Protein AF-A0A0N0DTD6-F1 (afdb_monomer)

Foldseek 3Di:
DDDDPQDADQEDAPDAADDKDQCQPPDDSSQKIWHAHPVQQWIKMFGSDQFWKKKKKKWFALPFDKDFDDQKDWDADPVRRTIIIMDIAHHRYMGTGIHGGGPDMDMDMDTHGNPPPDDDPPPPDDDDDDDDDDDDDD

Organism: Leptomonas pyrrhocoris (NCBI:txid157538)

pLDDT: mean 84.45, std 19.34, range [38.03, 98.06]

Nearest PDB structures (foldseek):
  2fe0-assembly1_A  TM=9.504E-01  e=5.610E-13  Leishmania major
  1r75-assembly1_A  TM=8.931E-01  e=3.506E-10  Leishmania major
  6qfs-assembly7_G  TM=4.612E-01  e=8.087E-02  Cellulomonas fimi
  6t84-assembly1_A  TM=3.000E-01  e=1.758E+00  Mycolicibacterium smegmatis MC2 155
  1sg3-assembly1_A  TM=2.800E-01  e=2.909E+00  Saccharomyces cerevisiae

Secondary structure (DSSP, 8-state):
--------SS---SS--SEEEESSTTSTT-SEEEEEETTTTEEEEEE--SSEEEEEEEEE-TT-EEEE-TT-EEEE-TTT-PEEEEEEE-TT-EEEEEEEE-SSEEEEEEEEETT----------S------PPPPP-

Mean predicted aligned error: 10.02 Å

Sequence (138 aa):
MYGDRVHYENGQPTYTGDTVVKCFKDNGNGLLFRIVNNDEYRWAFYNDTTNYNMVVKVSFGKDSKVEPLMNTKTWRNERTAEFEFELHIAPTQTEMFIEGEPNGFKMVFTAEDMSTEGGDARELSDHPLATVAPIGRE

Radius of gyration: 20.35 Å; Cα contacts (8 Å, |Δi|>4): 279; chains: 1; bounding box: 59×51×50 Å

InterPro domains:
  IPR013780 Glycosyl hydrolase, all-beta [G3DSA:2.60.40.1180] (6-122)
  IPR015232 Domain of unknown function DUF1935 [PF09149] (8-112)
  IPR036310 Smp-1-like superfamily [SSF101601] (3-117)

Structure (mmCIF, N/CA/C/O backbone):
data_AF-A0A0N0DTD6-F1
#
_entry.id   AF-A0A0N0DTD6-F1
#
loop_
_atom_site.group_PDB
_atom_site.id
_atom_site.type_symbol
_atom_site.label_atom_id
_atom_site.label_alt_id
_atom_site.label_comp_id
_atom_site.label_asym_id
_atom_site.label_entity_id
_atom_site.label_seq_id
_atom_site.pdbx_PDB_ins_code
_atom_site.Cartn_x
_atom_site.Cartn_y
_atom_site.Cartn_z
_atom_site.occupancy
_atom_site.B_iso_or_equiv
_atom_site.auth_seq_id
_atom_site.auth_comp_id
_atom_site.auth_asym_id
_atom_site.auth_atom_id
_atom_site.pdbx_PDB_model_num
ATOM 1 N N . MET A 1 1 ? -10.057 -25.610 -1.920 1.00 38.03 1 MET A N 1
ATOM 2 C CA . MET A 1 1 ? -9.180 -24.972 -0.918 1.00 38.03 1 MET A CA 1
ATOM 3 C C . MET A 1 1 ? -9.681 -23.550 -0.743 1.00 38.03 1 MET A C 1
ATOM 5 O O . MET A 1 1 ? -9.520 -22.762 -1.662 1.00 38.03 1 MET A O 1
ATOM 9 N N . TYR A 1 2 ? -10.421 -23.262 0.329 1.00 39.91 2 TYR A N 1
ATOM 10 C CA . TYR A 1 2 ? -10.950 -21.917 0.575 1.00 39.91 2 TYR A CA 1
ATOM 11 C C . TYR A 1 2 ? -9.785 -21.063 1.082 1.00 39.91 2 TYR A C 1
ATOM 13 O O . TYR A 1 2 ? -9.313 -21.279 2.195 1.00 39.91 2 TYR A O 1
ATOM 21 N N . GLY A 1 3 ? -9.264 -20.170 0.239 1.00 49.41 3 GLY A N 1
ATOM 22 C CA . GLY A 1 3 ? -8.420 -19.083 0.725 1.00 49.41 3 GLY A CA 1
ATOM 23 C C . GLY A 1 3 ? -9.230 -18.289 1.743 1.00 49.41 3 GLY A C 1
ATOM 24 O O . GLY A 1 3 ? -10.417 -18.050 1.515 1.00 49.41 3 GLY A O 1
ATOM 25 N N . ASP A 1 4 ? -8.613 -17.980 2.880 1.00 55.84 4 ASP A N 1
ATOM 26 C CA . ASP A 1 4 ? -9.202 -17.210 3.973 1.00 55.84 4 ASP A CA 1
ATOM 27 C C . ASP A 1 4 ? -9.926 -15.988 3.387 1.00 55.84 4 ASP A C 1
ATOM 29 O O . ASP A 1 4 ? -9.293 -15.091 2.825 1.00 55.84 4 ASP A O 1
ATOM 33 N N . ARG A 1 5 ? -11.266 -16.003 3.401 1.00 70.81 5 ARG A N 1
ATOM 34 C CA . ARG A 1 5 ? -12.060 -14.892 2.874 1.00 70.81 5 ARG A CA 1
ATOM 35 C C . ARG A 1 5 ? -11.704 -13.666 3.703 1.00 70.81 5 ARG A C 1
ATOM 37 O O . ARG A 1 5 ? -11.952 -13.649 4.906 1.00 70.81 5 ARG A O 1
ATOM 44 N N . VAL A 1 6 ? -11.120 -12.658 3.063 1.00 83.19 6 VAL A N 1
ATOM 45 C CA . VAL A 1 6 ? -10.878 -11.369 3.706 1.00 83.19 6 VAL A CA 1
ATOM 46 C C . VAL A 1 6 ? -12.221 -10.810 4.177 1.00 83.19 6 VAL A C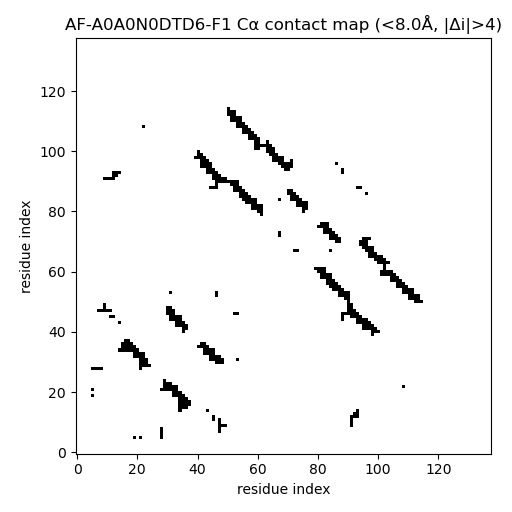 1
ATOM 48 O O . VAL A 1 6 ? -13.176 -10.750 3.404 1.00 83.19 6 VAL A O 1
ATOM 51 N N . HIS A 1 7 ? -12.290 -10.454 5.457 1.00 88.75 7 HIS A N 1
ATOM 52 C CA . HIS A 1 7 ? -13.467 -9.883 6.095 1.00 88.75 7 HIS A CA 1
ATOM 53 C C . HIS A 1 7 ? -13.112 -8.492 6.620 1.00 88.75 7 HIS A C 1
ATOM 55 O O . HIS A 1 7 ? -12.196 -8.357 7.432 1.00 88.75 7 HIS A O 1
ATOM 61 N N . TYR A 1 8 ? -13.832 -7.481 6.148 1.00 92.88 8 TYR A N 1
ATOM 62 C CA . TYR A 1 8 ? -13.699 -6.094 6.590 1.00 92.88 8 TYR A CA 1
ATOM 63 C C . TYR A 1 8 ? -14.711 -5.816 7.706 1.00 92.88 8 TYR A C 1
ATOM 65 O O . TYR A 1 8 ? -15.826 -6.335 7.664 1.00 92.88 8 TYR A O 1
ATOM 73 N N . GLU A 1 9 ? -14.318 -5.046 8.714 1.00 94.62 9 GLU A N 1
ATOM 74 C CA . GLU A 1 9 ? -15.132 -4.769 9.901 1.00 94.62 9 GLU A CA 1
ATOM 75 C C . GLU A 1 9 ? -15.715 -3.354 9.892 1.00 94.62 9 GLU A C 1
ATOM 77 O O . GLU A 1 9 ? -16.847 -3.171 10.338 1.00 94.62 9 GLU A O 1
ATOM 82 N N . ASN A 1 10 ? -14.987 -2.363 9.363 1.00 93.62 10 ASN A N 1
ATOM 83 C CA . ASN A 1 10 ? -15.361 -0.948 9.492 1.00 93.62 10 ASN A CA 1
ATOM 84 C C . ASN A 1 10 ? -15.700 -0.267 8.159 1.00 93.62 10 ASN A C 1
ATOM 86 O O . ASN A 1 10 ? -16.134 0.885 8.143 1.00 93.62 10 ASN A O 1
ATOM 90 N N . GLY A 1 11 ? -15.562 -0.975 7.039 1.00 93.25 11 GLY A N 1
ATOM 91 C CA . GLY A 1 11 ? -16.022 -0.511 5.737 1.00 93.25 11 GLY A CA 1
ATOM 92 C C . GLY A 1 11 ? -15.692 -1.491 4.617 1.00 93.25 11 GLY A C 1
ATOM 93 O O . GLY A 1 11 ? -15.674 -2.704 4.816 1.00 93.25 11 GLY A O 1
ATOM 94 N N . GLN A 1 12 ? -15.495 -0.964 3.409 1.00 94.56 12 GLN A N 1
ATOM 95 C CA . GLN A 1 12 ? -15.051 -1.732 2.248 1.00 94.56 12 GLN A CA 1
ATOM 96 C C . GLN A 1 12 ? -14.063 -0.898 1.430 1.00 94.56 12 GLN A C 1
ATOM 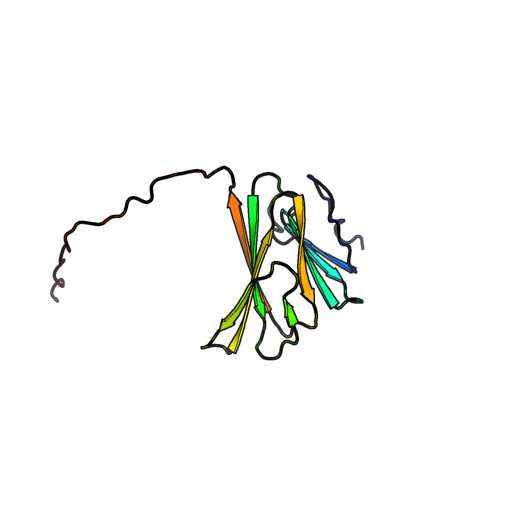98 O O . GLN A 1 12 ? -14.206 0.328 1.377 1.00 94.56 12 GLN A O 1
ATOM 103 N N . PRO A 1 13 ? -13.084 -1.535 0.766 1.00 95.81 13 PRO A N 1
ATOM 104 C CA . PRO A 1 13 ? -12.186 -0.818 -0.118 1.00 95.81 13 PRO A CA 1
ATOM 105 C C . PRO A 1 13 ? -12.943 -0.260 -1.328 1.00 95.81 13 PRO A C 1
ATOM 107 O O . PRO A 1 13 ? -13.821 -0.917 -1.887 1.00 95.81 13 PRO A O 1
ATOM 110 N N . THR A 1 14 ? -12.573 0.939 -1.774 1.00 96.56 14 THR A N 1
ATOM 111 C CA . THR A 1 14 ? -13.130 1.553 -2.996 1.00 96.56 14 THR A CA 1
ATOM 112 C C . THR A 1 14 ? -12.432 1.069 -4.268 1.00 96.56 14 THR A C 1
ATOM 114 O O . THR A 1 14 ? -12.855 1.401 -5.375 1.00 96.56 14 THR A O 1
ATOM 117 N N . TYR A 1 15 ? -11.379 0.265 -4.114 1.00 96.19 15 TYR A N 1
ATOM 118 C CA . TYR A 1 15 ? -10.628 -0.365 -5.189 1.00 96.19 15 TYR A CA 1
ATOM 119 C C . TYR A 1 15 ? -10.575 -1.880 -4.986 1.00 96.19 15 TYR A C 1
ATOM 121 O O . TYR A 1 15 ? -10.515 -2.367 -3.859 1.00 96.19 15 TYR A O 1
ATOM 129 N N . THR A 1 16 ? -10.576 -2.635 -6.079 1.00 93.88 16 THR A N 1
ATOM 130 C CA . THR A 1 16 ? -10.548 -4.102 -6.062 1.00 93.88 16 THR A CA 1
ATOM 131 C C . THR A 1 16 ? -9.432 -4.616 -6.957 1.00 93.88 16 THR A C 1
ATOM 133 O O . THR A 1 16 ? -9.099 -3.988 -7.959 1.00 93.88 16 THR A O 1
ATOM 136 N N . GLY A 1 17 ? -8.885 -5.779 -6.621 1.00 93.56 17 GLY A N 1
ATOM 137 C CA . GLY A 1 17 ? -7.833 -6.428 -7.394 1.00 93.56 17 GLY A CA 1
ATOM 138 C C . GLY A 1 17 ? -7.853 -7.937 -7.196 1.00 93.56 17 GLY A C 1
ATOM 139 O O . GLY A 1 17 ? -8.621 -8.461 -6.386 1.00 93.56 17 GLY A O 1
ATOM 140 N N . ASP A 1 18 ? -6.993 -8.628 -7.931 1.00 92.94 18 ASP A N 1
ATOM 141 C CA . ASP A 1 18 ? -6.877 -10.086 -7.938 1.00 92.94 18 ASP A CA 1
ATOM 142 C C . ASP A 1 18 ? -6.476 -10.663 -6.583 1.00 92.94 18 ASP A C 1
ATOM 144 O O . ASP A 1 18 ? -6.863 -11.774 -6.222 1.00 92.94 18 ASP A O 1
ATOM 148 N N . THR A 1 19 ? -5.630 -9.937 -5.849 1.00 93.38 19 THR A N 1
ATOM 149 C CA . THR A 1 19 ? -5.040 -10.423 -4.603 1.00 93.38 19 THR A CA 1
ATOM 150 C C . THR A 1 19 ? -5.192 -9.398 -3.495 1.00 93.38 19 THR A C 1
ATOM 152 O O . THR A 1 19 ? -4.751 -8.258 -3.621 1.00 93.38 19 THR A O 1
ATOM 155 N N . VAL A 1 20 ? -5.744 -9.839 -2.366 1.00 94.75 20 VAL A N 1
ATOM 156 C CA . VAL A 1 20 ? -5.841 -9.044 -1.140 1.00 94.75 20 VAL A CA 1
ATOM 157 C C . VAL A 1 20 ? -5.048 -9.731 -0.034 1.00 94.75 20 VAL A C 1
ATOM 159 O O . VAL A 1 20 ? -5.235 -10.917 0.233 1.00 94.75 20 VAL A O 1
ATOM 162 N N . VAL A 1 21 ? -4.146 -8.991 0.611 1.00 92.69 21 VAL A N 1
ATOM 163 C CA . VAL A 1 21 ? -3.257 -9.498 1.664 1.00 92.69 21 VAL A CA 1
ATOM 164 C C . VAL A 1 21 ? -3.444 -8.687 2.942 1.00 92.69 21 VAL A C 1
ATOM 166 O O . VAL A 1 21 ? -3.326 -7.465 2.916 1.00 92.69 21 VAL A O 1
ATOM 169 N N . LYS A 1 22 ? -3.678 -9.372 4.067 1.00 93.50 22 LYS A N 1
ATOM 170 C CA . LYS A 1 22 ? -3.651 -8.783 5.417 1.00 93.50 22 LYS A CA 1
ATOM 171 C C . LYS A 1 22 ? -2.217 -8.370 5.768 1.00 93.50 22 LYS A C 1
ATOM 173 O O . LYS A 1 22 ? -1.328 -9.228 5.768 1.00 93.50 22 LYS A O 1
ATOM 178 N N . CYS A 1 23 ? -1.990 -7.093 6.069 1.00 91.50 23 CYS A N 1
ATOM 179 C CA . CYS A 1 23 ? -0.675 -6.592 6.472 1.00 91.50 23 CYS A CA 1
ATOM 180 C C . CYS A 1 23 ? -0.362 -6.966 7.930 1.00 91.50 23 CYS A C 1
ATOM 182 O O . CYS A 1 23 ? 0.716 -7.495 8.192 1.00 91.50 23 CYS A O 1
ATOM 184 N N . PHE A 1 24 ? -1.320 -6.821 8.856 1.00 88.50 24 PHE A N 1
ATOM 185 C CA . PHE A 1 24 ? -1.167 -7.236 10.258 1.00 88.50 24 PHE A CA 1
ATOM 186 C C . PHE A 1 24 ? -1.844 -8.588 10.509 1.00 88.50 24 PHE A C 1
ATOM 188 O O . PHE A 1 24 ? -2.949 -8.667 11.036 1.00 88.50 24 PHE A O 1
ATOM 195 N N . LYS A 1 25 ? -1.195 -9.678 10.090 1.00 84.31 25 LYS A N 1
ATOM 196 C CA . LYS A 1 25 ? -1.794 -11.029 10.075 1.00 84.31 25 LYS A CA 1
ATOM 197 C C . LYS A 1 25 ? -2.275 -11.527 11.441 1.00 84.31 25 LYS A C 1
ATOM 199 O O . LYS A 1 25 ? -3.247 -12.273 11.488 1.00 84.31 25 LYS A O 1
ATOM 204 N N . ASP A 1 26 ? -1.609 -11.113 12.513 1.00 85.50 26 ASP A N 1
ATOM 205 C CA . ASP A 1 26 ? -1.858 -11.580 13.878 1.00 85.50 26 ASP A CA 1
ATOM 206 C C . ASP A 1 26 ? -2.726 -10.605 14.701 1.00 85.50 26 ASP A C 1
ATOM 208 O O . ASP A 1 26 ? -2.922 -10.806 15.899 1.00 85.50 26 ASP A O 1
ATOM 212 N N . ASN A 1 27 ? -3.265 -9.546 14.078 1.00 83.31 27 ASN A N 1
ATOM 213 C CA . ASN A 1 27 ? -4.041 -8.510 14.760 1.00 83.31 27 ASN A CA 1
ATOM 214 C C . ASN A 1 27 ? -5.439 -8.350 14.151 1.00 83.31 27 ASN A C 1
ATOM 216 O O . ASN A 1 27 ? -5.590 -7.868 13.028 1.00 83.31 27 ASN A O 1
ATOM 220 N N . GLY A 1 28 ? -6.468 -8.681 14.937 1.00 85.38 28 GLY A N 1
ATOM 221 C CA . GLY A 1 28 ? -7.869 -8.479 14.556 1.00 85.38 28 GLY A CA 1
ATOM 222 C C . GLY A 1 28 ? -8.199 -9.117 13.204 1.00 85.38 28 GLY A C 1
ATOM 223 O O . GLY A 1 28 ? -7.832 -10.262 12.936 1.00 85.38 28 GLY A O 1
ATOM 224 N N . ASN A 1 29 ? -8.864 -8.365 12.331 1.00 86.81 29 ASN A N 1
ATOM 225 C CA . ASN A 1 29 ? -9.167 -8.794 10.967 1.00 86.81 29 ASN A CA 1
ATOM 226 C C . ASN A 1 29 ? -8.013 -8.633 9.958 1.00 86.81 29 ASN A C 1
ATOM 228 O O . ASN A 1 29 ? -8.150 -9.050 8.804 1.00 86.81 29 ASN A O 1
ATOM 232 N N . GLY A 1 30 ? -6.884 -8.049 10.365 1.00 89.00 30 GLY A N 1
ATOM 233 C CA . GLY A 1 30 ? -5.773 -7.687 9.487 1.00 89.00 30 GLY A CA 1
ATOM 234 C C . GLY A 1 30 ? -5.410 -6.202 9.510 1.00 89.00 30 GLY A C 1
ATOM 235 O O . GLY A 1 30 ? -4.293 -5.879 9.100 1.00 89.00 30 GLY A O 1
ATOM 236 N N . LEU A 1 31 ? -6.321 -5.337 9.991 1.00 92.94 31 LEU A N 1
ATOM 237 C CA . LEU A 1 31 ? -6.255 -3.867 10.148 1.00 92.94 31 LEU A CA 1
ATOM 238 C C . LEU A 1 31 ? -6.007 -3.049 8.868 1.00 92.94 31 LEU A C 1
ATOM 240 O O . LEU A 1 31 ? -6.673 -2.050 8.611 1.00 92.94 31 LEU A O 1
ATOM 244 N N . LEU A 1 32 ? -5.036 -3.463 8.066 1.00 95.88 32 LEU A N 1
ATOM 245 C CA . LEU A 1 32 ? -4.618 -2.853 6.817 1.00 95.88 32 LEU A CA 1
ATOM 246 C C . LEU A 1 32 ? -4.518 -3.950 5.759 1.00 95.88 32 LEU A C 1
ATOM 248 O O . LEU A 1 32 ? -3.930 -5.011 5.993 1.00 95.88 32 LEU A O 1
ATOM 252 N N . PHE A 1 33 ? -5.057 -3.679 4.578 1.00 96.19 33 PHE A N 1
ATOM 253 C CA . PHE A 1 33 ? -5.121 -4.641 3.487 1.00 96.19 33 PHE A CA 1
ATOM 254 C C . PHE A 1 33 ? -4.401 -4.098 2.264 1.00 96.19 33 PHE A C 1
ATOM 256 O O . PHE A 1 33 ? -4.748 -3.029 1.768 1.00 96.19 33 PHE A O 1
ATOM 263 N N . ARG A 1 34 ? -3.426 -4.848 1.750 1.00 96.56 34 ARG A N 1
ATOM 264 C CA . ARG A 1 34 ? -2.807 -4.571 0.452 1.00 96.56 34 ARG A CA 1
ATOM 265 C C . ARG A 1 34 ? -3.619 -5.232 -0.647 1.00 96.56 34 ARG A C 1
ATOM 267 O O . ARG A 1 34 ? -3.812 -6.446 -0.610 1.00 96.56 34 ARG A O 1
ATOM 274 N N . ILE A 1 35 ? -4.019 -4.452 -1.635 1.00 97.06 35 ILE A N 1
ATOM 275 C CA . ILE A 1 35 ? -4.778 -4.887 -2.801 1.00 97.06 35 ILE A CA 1
ATOM 276 C C . ILE A 1 35 ? -3.846 -4.791 -4.005 1.00 97.06 35 ILE A C 1
ATOM 278 O O . ILE A 1 35 ? -3.251 -3.743 -4.242 1.00 97.06 35 ILE A O 1
ATOM 282 N N . VAL A 1 36 ? -3.689 -5.891 -4.733 1.00 95.94 36 VAL A N 1
ATOM 283 C CA . VAL A 1 36 ? -2.868 -5.978 -5.943 1.00 95.94 36 VAL A CA 1
ATOM 284 C C . VAL A 1 36 ? -3.774 -6.331 -7.107 1.00 95.94 36 VAL A C 1
ATOM 286 O O . VAL A 1 36 ? -4.471 -7.346 -7.056 1.00 95.94 36 VAL A O 1
ATOM 289 N N . ASN A 1 37 ? -3.740 -5.492 -8.135 1.00 95.81 37 ASN A N 1
ATOM 290 C CA . ASN A 1 37 ? -4.381 -5.720 -9.417 1.00 95.81 37 ASN A CA 1
ATOM 291 C C . ASN A 1 37 ? -3.293 -5.989 -10.464 1.00 95.81 37 ASN A C 1
ATOM 293 O O . ASN A 1 37 ? -2.446 -5.130 -10.717 1.00 95.81 37 ASN A O 1
ATOM 297 N N . ASN A 1 38 ? -3.286 -7.195 -11.023 1.00 93.31 38 ASN A N 1
ATOM 298 C CA . ASN A 1 38 ? -2.275 -7.645 -11.975 1.00 93.31 38 ASN A CA 1
ATOM 299 C C . ASN A 1 38 ? -2.573 -7.185 -13.406 1.00 93.31 38 ASN A C 1
ATOM 301 O O . ASN A 1 38 ? -1.638 -7.060 -14.190 1.00 93.31 38 ASN A O 1
ATOM 305 N N . ASP A 1 39 ? -3.837 -6.914 -13.742 1.00 94.44 39 ASP A N 1
ATOM 306 C CA . ASP A 1 39 ? -4.217 -6.391 -15.059 1.00 94.44 39 ASP A CA 1
ATOM 307 C C . ASP A 1 39 ? -3.791 -4.924 -15.218 1.00 94.44 39 ASP A C 1
ATOM 309 O O . ASP A 1 39 ? -3.278 -4.521 -16.262 1.00 94.44 39 ASP A O 1
ATOM 313 N N . GLU A 1 40 ? -3.971 -4.124 -14.165 1.00 94.75 40 GLU A N 1
ATOM 314 C CA . GLU A 1 40 ? -3.576 -2.711 -14.134 1.00 94.75 40 GLU A CA 1
ATOM 315 C C . GLU A 1 40 ? -2.141 -2.496 -13.634 1.00 94.75 40 GLU A C 1
ATOM 317 O O . GLU A 1 40 ? -1.641 -1.376 -13.697 1.00 94.75 40 GLU A O 1
ATOM 322 N N . TYR A 1 41 ? -1.476 -3.540 -13.128 1.00 95.69 41 TYR A N 1
ATOM 323 C CA . TYR A 1 41 ? -0.179 -3.455 -12.444 1.00 95.69 41 TYR A CA 1
ATOM 324 C C . TYR A 1 41 ? -0.187 -2.444 -11.289 1.00 95.69 41 TYR A C 1
ATOM 326 O O . TYR A 1 41 ? 0.763 -1.690 -11.091 1.00 95.69 41 TYR A O 1
ATOM 334 N N . ARG A 1 42 ? -1.276 -2.407 -10.515 1.00 97.44 42 ARG A N 1
ATOM 335 C CA . ARG A 1 42 ? -1.490 -1.405 -9.464 1.00 97.44 42 ARG A CA 1
ATOM 336 C C . ARG A 1 42 ? -1.581 -2.012 -8.092 1.00 97.44 42 ARG A C 1
ATOM 338 O O . ARG A 1 42 ? -2.173 -3.075 -7.888 1.00 97.44 42 ARG A O 1
ATOM 345 N N . TRP A 1 43 ? -1.000 -1.304 -7.133 1.00 97.25 43 TRP A N 1
ATOM 346 C CA . TRP A 1 43 ? -1.152 -1.610 -5.720 1.00 97.25 43 TRP A CA 1
ATOM 347 C C . TRP A 1 43 ? -1.914 -0.488 -5.035 1.00 97.25 43 TRP A C 1
ATOM 349 O O . TRP A 1 43 ? -1.625 0.690 -5.243 1.00 97.25 43 TRP A O 1
ATOM 359 N N . ALA A 1 44 ? -2.836 -0.872 -4.165 1.00 97.69 44 ALA A N 1
ATOM 360 C CA . ALA A 1 44 ? -3.541 0.025 -3.269 1.00 97.69 44 ALA A CA 1
ATOM 361 C C . ALA A 1 44 ? -3.533 -0.542 -1.851 1.00 97.69 44 ALA A C 1
ATOM 363 O O . ALA A 1 44 ? -3.295 -1.736 -1.635 1.00 97.69 44 ALA A O 1
ATOM 364 N N . PHE A 1 45 ? -3.829 0.314 -0.885 1.00 97.88 45 PHE A N 1
ATOM 365 C CA . PHE A 1 45 ? -4.011 -0.087 0.496 1.00 97.88 45 PHE A CA 1
ATOM 366 C C . PHE A 1 45 ? -5.337 0.418 1.034 1.00 97.88 45 PHE A C 1
ATOM 368 O O . PHE A 1 45 ? -5.724 1.554 0.779 1.00 97.88 45 PHE A O 1
ATOM 375 N N . TYR A 1 46 ? -6.001 -0.431 1.810 1.00 98.06 46 TYR A N 1
ATOM 376 C CA . TYR A 1 46 ? -7.225 -0.100 2.521 1.00 98.06 46 TYR A CA 1
ATOM 377 C C . TYR A 1 46 ? -7.009 -0.202 4.027 1.00 98.06 46 TYR A C 1
ATOM 379 O O . TYR A 1 46 ? -6.661 -1.274 4.530 1.00 98.06 46 TYR A O 1
ATOM 387 N N . ASN A 1 47 ? -7.202 0.914 4.728 1.00 97.38 47 ASN A N 1
ATOM 388 C CA . ASN A 1 47 ? -7.173 0.973 6.183 1.00 97.38 47 ASN A CA 1
ATOM 389 C C . ASN A 1 47 ? -8.579 0.692 6.719 1.00 97.38 47 ASN A C 1
ATOM 391 O O . ASN A 1 47 ? -9.464 1.533 6.602 1.00 97.38 47 ASN A O 1
ATOM 395 N N . ASP A 1 48 ? -8.780 -0.475 7.324 1.00 96.81 48 ASP A N 1
ATOM 396 C CA . ASP A 1 48 ? -10.071 -0.862 7.899 1.00 96.81 48 ASP A CA 1
ATOM 397 C C . ASP A 1 48 ? -10.187 -0.470 9.378 1.00 96.81 48 ASP A C 1
ATOM 399 O O . ASP A 1 48 ? -11.079 -0.930 10.073 1.00 96.81 48 ASP A O 1
ATOM 403 N N . THR A 1 49 ? -9.287 0.351 9.914 1.00 95.12 49 THR A N 1
ATOM 404 C CA . THR A 1 49 ? -9.423 0.866 11.282 1.00 95.12 49 THR A CA 1
ATOM 405 C C . THR A 1 49 ? -10.200 2.178 11.300 1.00 95.12 49 THR A C 1
ATOM 407 O O . THR A 1 49 ? -10.299 2.862 10.283 1.00 95.12 49 THR A O 1
ATOM 410 N N . THR A 1 50 ? -10.738 2.545 12.467 1.00 95.25 50 THR A N 1
ATOM 411 C CA . THR A 1 50 ? -11.414 3.836 12.699 1.00 95.25 50 THR A CA 1
ATOM 412 C C . THR A 1 50 ? -10.547 4.842 13.463 1.00 95.25 50 THR A C 1
ATOM 414 O O . THR A 1 50 ? -10.813 6.039 13.407 1.00 95.25 50 THR A O 1
ATOM 417 N N . ASN A 1 51 ? -9.517 4.366 14.174 1.00 93.62 51 ASN A N 1
ATOM 418 C CA . ASN A 1 51 ? -8.774 5.153 15.168 1.00 93.62 51 ASN A CA 1
ATOM 419 C C . ASN A 1 51 ? -7.275 5.282 14.854 1.00 93.62 51 ASN A C 1
ATOM 421 O O . ASN A 1 51 ? -6.571 5.980 15.578 1.00 93.62 51 ASN A O 1
ATOM 425 N N . TYR A 1 52 ? -6.780 4.616 13.805 1.00 93.75 52 TYR A N 1
ATOM 426 C CA . TYR A 1 52 ? -5.365 4.634 13.444 1.00 93.75 52 TYR A CA 1
ATOM 427 C C . TYR A 1 52 ? -5.160 5.206 12.047 1.00 93.75 52 TYR A C 1
ATOM 429 O O . TYR A 1 52 ? -5.810 4.782 11.091 1.00 93.75 52 TYR A O 1
ATOM 437 N N . ASN A 1 53 ? -4.197 6.113 11.913 1.00 94.62 53 ASN A N 1
ATOM 438 C CA . ASN A 1 53 ? -3.598 6.419 10.622 1.00 94.62 53 ASN A CA 1
ATOM 439 C C . ASN A 1 53 ? -2.568 5.336 10.305 1.00 94.62 53 ASN A C 1
ATOM 441 O O . ASN A 1 53 ? -1.713 5.013 11.129 1.00 94.62 53 ASN A O 1
ATOM 445 N N . MET A 1 54 ? -2.656 4.752 9.115 1.00 96.06 54 MET A N 1
ATOM 446 C CA . MET A 1 54 ? -1.710 3.729 8.680 1.00 96.06 54 MET A CA 1
ATOM 447 C C . MET A 1 54 ? -0.638 4.372 7.816 1.00 96.06 54 MET A C 1
ATOM 449 O O . MET A 1 54 ? -0.950 5.023 6.821 1.00 96.06 54 MET A O 1
ATOM 453 N N . VAL A 1 55 ? 0.624 4.153 8.168 1.00 97.00 55 VAL A N 1
ATOM 454 C CA . VAL A 1 55 ? 1.771 4.596 7.375 1.00 97.00 55 VAL A CA 1
ATOM 455 C C . VAL A 1 55 ? 2.443 3.376 6.773 1.00 97.00 55 VAL A C 1
ATOM 457 O O . VAL A 1 55 ? 2.904 2.489 7.492 1.00 97.00 55 VAL A O 1
ATOM 460 N N . VAL A 1 56 ? 2.511 3.330 5.448 1.00 97.19 56 VAL A N 1
ATOM 461 C CA . VAL A 1 56 ? 3.178 2.274 4.687 1.00 97.19 56 VAL A CA 1
ATOM 462 C C . VAL A 1 56 ? 4.465 2.830 4.111 1.00 97.19 56 VAL A C 1
ATOM 464 O O . VAL A 1 56 ? 4.437 3.837 3.410 1.00 97.19 56 VAL A O 1
ATOM 467 N N . LYS A 1 57 ? 5.585 2.149 4.365 1.00 97.00 57 LYS A N 1
ATOM 468 C CA . LYS A 1 57 ? 6.875 2.430 3.732 1.00 97.00 57 LYS A CA 1
ATOM 469 C C . LYS A 1 57 ? 7.349 1.220 2.951 1.00 97.00 57 LYS A C 1
ATOM 471 O O . LYS A 1 57 ? 7.353 0.105 3.478 1.00 97.00 57 LYS A O 1
ATOM 476 N N . VAL A 1 58 ? 7.753 1.430 1.704 1.00 96.81 58 VAL A N 1
ATOM 477 C CA . VAL A 1 58 ? 8.259 0.364 0.838 1.00 96.81 58 VAL A CA 1
ATOM 478 C C . VAL A 1 58 ? 9.556 0.792 0.183 1.00 96.81 58 VAL A C 1
ATOM 480 O O . VAL A 1 58 ? 9.608 1.823 -0.480 1.00 96.81 58 VAL A O 1
ATOM 483 N N . SER A 1 59 ? 10.576 -0.045 0.335 1.00 96.50 59 SER A N 1
ATOM 484 C CA . SER A 1 59 ? 11.849 0.073 -0.368 1.00 96.50 59 SER A CA 1
ATOM 485 C C . SER A 1 59 ? 11.837 -0.908 -1.536 1.00 96.50 59 SER A C 1
ATOM 487 O O . SER A 1 59 ? 11.881 -2.125 -1.329 1.00 96.50 59 SER A O 1
ATOM 489 N N . PHE A 1 60 ? 11.748 -0.398 -2.758 1.00 95.94 60 PHE A N 1
ATOM 490 C CA . PHE A 1 60 ? 11.818 -1.175 -3.989 1.00 95.94 60 PHE A CA 1
ATOM 491 C C . PHE A 1 60 ? 13.263 -1.319 -4.464 1.00 95.94 60 PHE A C 1
ATOM 493 O O . PHE A 1 60 ? 14.061 -0.380 -4.391 1.00 95.94 60 PHE A O 1
ATOM 500 N N . GLY A 1 61 ? 13.600 -2.499 -4.988 1.00 93.56 61 GLY A N 1
ATOM 501 C CA . GLY A 1 61 ? 14.913 -2.757 -5.569 1.00 93.56 61 GLY A CA 1
ATOM 502 C C . GLY A 1 61 ? 15.229 -1.786 -6.709 1.00 93.56 61 GLY A C 1
ATOM 503 O O . GLY A 1 61 ? 14.331 -1.362 -7.435 1.00 93.56 61 GLY A O 1
ATOM 504 N N . LYS A 1 62 ? 16.513 -1.463 -6.896 1.00 92.06 62 LYS A N 1
ATOM 505 C CA . LYS A 1 62 ? 17.006 -0.501 -7.906 1.00 92.06 62 LYS A CA 1
ATOM 506 C C . LYS A 1 62 ? 16.588 -0.809 -9.354 1.00 92.06 62 LYS A C 1
ATOM 508 O O . LYS A 1 62 ? 16.597 0.088 -10.187 1.00 92.06 62 LYS A O 1
ATOM 513 N N . ASP A 1 63 ? 16.266 -2.071 -9.642 1.00 92.88 63 ASP A N 1
ATOM 514 C CA . ASP A 1 63 ? 15.859 -2.568 -10.961 1.00 92.88 63 ASP A CA 1
ATOM 515 C C . ASP A 1 63 ? 14.323 -2.657 -11.105 1.00 92.88 63 ASP A C 1
ATOM 517 O O . ASP A 1 63 ? 13.820 -3.248 -12.063 1.00 92.88 63 ASP A O 1
ATOM 521 N N . SER A 1 64 ? 13.567 -2.115 -10.141 1.00 92.75 64 SER A N 1
ATOM 522 C CA . SER A 1 64 ? 12.102 -2.031 -10.196 1.00 92.75 64 SER A CA 1
ATOM 523 C C . SER A 1 64 ? 11.652 -0.953 -11.176 1.00 92.75 64 SER A C 1
ATOM 525 O O . SER A 1 64 ? 12.290 0.092 -11.295 1.00 92.75 64 SER A O 1
ATOM 527 N N . LYS A 1 65 ? 10.518 -1.188 -11.839 1.00 94.31 65 LYS A N 1
ATOM 528 C CA . LYS A 1 65 ? 9.866 -0.220 -12.729 1.00 94.31 65 LYS A CA 1
ATOM 529 C C . LYS A 1 65 ? 8.541 0.181 -12.101 1.00 94.31 65 LYS A C 1
ATOM 531 O O . LYS A 1 65 ? 7.508 -0.380 -12.448 1.00 94.31 65 LYS A O 1
ATOM 536 N N . VAL A 1 66 ? 8.604 1.057 -11.106 1.00 95.56 66 VAL A N 1
ATOM 537 C CA . VAL A 1 66 ? 7.443 1.460 -10.307 1.00 95.56 66 VAL A CA 1
ATOM 538 C C . VAL A 1 66 ? 7.354 2.974 -10.247 1.00 95.56 66 VAL A C 1
ATOM 540 O O . VAL A 1 66 ? 8.360 3.645 -10.031 1.00 95.56 66 VAL A O 1
ATOM 543 N N . GLU A 1 67 ? 6.143 3.490 -10.401 1.00 96.25 67 GLU A N 1
ATOM 544 C CA . GLU A 1 67 ? 5.838 4.914 -10.321 1.00 96.25 67 GLU A CA 1
ATOM 545 C C . GLU A 1 67 ? 4.883 5.174 -9.147 1.00 96.25 67 GLU A C 1
ATOM 547 O O . GLU A 1 67 ? 3.976 4.367 -8.903 1.00 96.25 67 GLU A O 1
ATOM 552 N N . PRO A 1 68 ? 5.070 6.268 -8.386 1.00 96.62 68 PRO A N 1
ATOM 553 C CA . PRO A 1 68 ? 4.183 6.617 -7.281 1.00 96.62 68 PRO A CA 1
ATOM 554 C C . PRO A 1 68 ? 2.825 7.068 -7.803 1.00 96.62 68 PRO A C 1
ATOM 556 O O . PRO A 1 68 ? 2.727 7.812 -8.779 1.00 96.62 68 PRO A O 1
ATOM 559 N N . LEU A 1 69 ? 1.767 6.665 -7.104 1.00 94.44 69 LEU A N 1
ATOM 560 C CA . LEU A 1 69 ? 0.415 7.128 -7.380 1.00 94.44 69 LEU A CA 1
ATOM 561 C C . LEU A 1 69 ? -0.068 8.101 -6.305 1.00 94.44 69 LEU A C 1
ATOM 563 O O . LEU A 1 69 ? 0.148 7.903 -5.108 1.00 94.44 69 LEU A O 1
ATOM 567 N N . MET A 1 70 ? -0.790 9.126 -6.765 1.00 92.19 70 MET A N 1
ATOM 568 C CA . MET A 1 70 ? -1.540 10.082 -5.945 1.00 92.19 70 MET A CA 1
ATOM 569 C C . MET A 1 70 ? -0.701 10.701 -4.813 1.00 92.19 70 MET A C 1
ATOM 571 O O . MET A 1 70 ? 0.202 11.491 -5.078 1.00 92.19 70 MET A O 1
ATOM 575 N N . ASN A 1 71 ? -1.005 10.351 -3.561 1.00 90.94 71 ASN A N 1
ATOM 576 C CA . ASN A 1 71 ? -0.425 10.934 -2.352 1.00 90.94 71 ASN A CA 1
ATOM 577 C C . ASN A 1 71 ? 0.879 10.251 -1.911 1.00 90.94 71 ASN A C 1
ATOM 579 O O . ASN A 1 71 ? 1.426 10.577 -0.854 1.00 90.94 71 ASN A O 1
ATOM 583 N N . THR A 1 72 ? 1.381 9.300 -2.699 1.00 95.44 72 THR A N 1
ATOM 584 C CA . THR A 1 72 ? 2.586 8.545 -2.366 1.00 95.44 72 THR A CA 1
ATOM 585 C C . THR A 1 72 ? 3.826 9.417 -2.519 1.00 95.44 72 THR A C 1
ATOM 587 O O . THR A 1 72 ? 4.172 9.869 -3.611 1.00 95.44 72 THR A O 1
ATOM 590 N N . LYS A 1 73 ? 4.529 9.638 -1.410 1.00 96.19 73 LYS A N 1
ATOM 591 C CA . LYS A 1 73 ? 5.823 10.321 -1.406 1.00 96.19 73 LYS A CA 1
ATOM 592 C C . LYS A 1 73 ? 6.896 9.333 -1.828 1.00 96.19 73 LYS A C 1
ATOM 594 O O . LYS A 1 73 ? 6.884 8.192 -1.380 1.00 96.19 73 LYS A O 1
ATOM 599 N N . THR A 1 74 ? 7.855 9.777 -2.633 1.00 95.94 74 THR A N 1
ATOM 600 C CA . THR A 1 74 ? 8.993 8.944 -3.023 1.00 95.94 74 THR A CA 1
ATOM 601 C C . THR A 1 74 ? 10.309 9.702 -2.951 1.00 95.94 74 THR A C 1
ATOM 603 O O . THR A 1 74 ? 10.358 10.918 -3.145 1.00 95.94 74 THR A O 1
ATOM 606 N N . TRP A 1 75 ? 11.380 8.977 -2.652 1.00 95.50 75 TRP A N 1
ATOM 607 C CA . TRP A 1 75 ? 12.753 9.451 -2.732 1.00 95.50 75 TRP A CA 1
ATOM 608 C C . TRP A 1 75 ? 13.687 8.287 -3.063 1.00 95.50 75 TRP A C 1
ATOM 610 O O . TRP A 1 75 ? 13.334 7.115 -2.936 1.00 95.50 75 TRP A O 1
ATOM 620 N N . ARG A 1 76 ? 14.909 8.597 -3.497 1.00 92.88 76 ARG A N 1
ATOM 621 C CA . ARG A 1 76 ? 15.927 7.581 -3.777 1.00 92.88 76 ARG A CA 1
ATOM 622 C C . ARG A 1 76 ? 16.894 7.467 -2.610 1.00 92.88 76 ARG A C 1
ATOM 624 O O . ARG A 1 76 ? 17.389 8.473 -2.110 1.00 92.88 76 ARG A O 1
ATOM 631 N N . ASN A 1 77 ? 17.210 6.242 -2.210 1.00 91.81 77 ASN A N 1
ATOM 632 C CA . ASN A 1 77 ? 18.255 5.992 -1.232 1.00 91.81 77 ASN A CA 1
ATOM 633 C C . ASN A 1 77 ? 19.630 6.136 -1.902 1.00 91.81 77 ASN A C 1
ATOM 635 O O . ASN A 1 77 ? 20.011 5.305 -2.723 1.00 91.81 77 ASN A O 1
ATOM 639 N N . GLU A 1 78 ? 20.395 7.174 -1.565 1.00 92.69 78 GLU A N 1
ATOM 640 C CA . GLU A 1 78 ? 21.686 7.451 -2.219 1.00 92.69 78 GLU A CA 1
ATOM 641 C C . GLU A 1 78 ? 22.730 6.346 -2.003 1.00 92.69 78 GLU A C 1
ATOM 643 O O . GLU A 1 78 ? 23.601 6.138 -2.846 1.00 92.69 78 GLU A O 1
ATOM 648 N N . ARG A 1 79 ? 22.633 5.599 -0.895 1.00 91.62 79 ARG A N 1
ATOM 649 C CA . ARG A 1 79 ? 23.593 4.543 -0.550 1.00 91.62 79 ARG A CA 1
ATOM 650 C C . ARG A 1 79 ? 23.273 3.216 -1.232 1.00 91.62 79 ARG A C 1
ATOM 652 O O . ARG A 1 79 ? 24.192 2.514 -1.645 1.00 91.62 79 ARG A O 1
ATOM 659 N N . THR A 1 80 ? 21.998 2.837 -1.295 1.00 90.12 80 THR A N 1
ATOM 660 C CA . THR A 1 80 ? 21.575 1.530 -1.838 1.00 90.12 80 THR A CA 1
ATOM 661 C C . THR A 1 80 ? 21.045 1.613 -3.266 1.00 90.12 80 THR A C 1
ATOM 663 O O . THR A 1 80 ? 20.916 0.584 -3.927 1.00 90.12 80 THR A O 1
ATOM 666 N N . ALA A 1 81 ? 20.767 2.825 -3.756 1.00 91.69 81 ALA A N 1
ATOM 667 C CA . ALA A 1 81 ? 20.069 3.109 -5.006 1.00 91.69 81 ALA A CA 1
ATOM 668 C C . ALA A 1 81 ? 18.643 2.526 -5.093 1.00 91.69 81 ALA A C 1
ATOM 670 O O . ALA A 1 81 ? 18.061 2.550 -6.179 1.00 91.69 81 ALA A O 1
ATOM 671 N N . GLU A 1 82 ? 18.092 2.031 -3.977 1.00 92.75 82 GLU A N 1
ATOM 672 C CA . GLU A 1 82 ? 16.698 1.594 -3.841 1.00 92.75 82 GLU A CA 1
ATOM 673 C C . GLU A 1 82 ? 15.749 2.800 -3.931 1.00 92.75 82 GLU A C 1
ATOM 675 O O . GLU A 1 82 ? 16.118 3.937 -3.606 1.00 92.75 82 GLU A O 1
ATOM 680 N N . PHE A 1 83 ? 14.524 2.543 -4.381 1.00 93.62 83 PHE A N 1
ATOM 681 C CA . PHE A 1 83 ? 13.469 3.546 -4.397 1.00 93.62 83 PHE A CA 1
ATOM 682 C C . PHE A 1 83 ? 12.603 3.411 -3.149 1.00 93.62 83 PHE A C 1
ATOM 684 O O . PHE A 1 83 ? 12.027 2.356 -2.903 1.00 93.62 83 PHE A O 1
ATOM 691 N N . GLU A 1 84 ? 12.499 4.478 -2.371 1.00 96.94 84 GLU A N 1
ATOM 692 C CA . GLU A 1 84 ? 11.740 4.520 -1.127 1.00 96.94 84 GLU A CA 1
ATOM 693 C C . GLU A 1 84 ? 10.406 5.216 -1.372 1.00 96.94 84 GLU A C 1
ATOM 695 O O . GLU A 1 84 ? 10.351 6.267 -2.012 1.00 96.94 84 GLU A O 1
ATOM 700 N N . PHE A 1 85 ? 9.327 4.603 -0.904 1.00 97.75 85 PHE A N 1
ATOM 701 C CA . PHE A 1 85 ? 7.961 5.074 -1.081 1.00 97.75 85 PHE A CA 1
ATOM 702 C C . PHE A 1 85 ? 7.271 5.113 0.278 1.00 97.75 85 PHE A C 1
ATOM 704 O O . PHE A 1 85 ? 7.395 4.170 1.056 1.00 97.75 85 PHE A O 1
ATOM 711 N N . GLU A 1 86 ? 6.524 6.177 0.554 1.00 97.75 86 GLU A N 1
ATOM 712 C CA . GLU A 1 86 ? 5.754 6.355 1.783 1.00 97.75 86 GLU A CA 1
ATOM 713 C C . GLU A 1 86 ? 4.334 6.819 1.467 1.00 97.75 86 GLU A C 1
ATOM 715 O O . GLU A 1 86 ? 4.134 7.779 0.721 1.00 97.75 86 GLU A O 1
ATOM 720 N N . LEU A 1 87 ? 3.352 6.161 2.078 1.00 97.88 87 LEU A N 1
ATOM 721 C CA . LEU A 1 87 ? 1.939 6.489 1.948 1.00 97.88 87 LEU A CA 1
ATOM 722 C C . LEU A 1 87 ? 1.274 6.523 3.322 1.00 97.88 87 LEU A C 1
ATOM 724 O O . LEU A 1 87 ? 1.467 5.621 4.135 1.00 97.88 87 LEU A O 1
ATOM 728 N N . HIS A 1 88 ? 0.479 7.564 3.552 1.00 97.25 88 HIS A N 1
ATOM 729 C CA . HIS A 1 88 ? -0.346 7.740 4.745 1.00 97.25 88 HIS A CA 1
ATOM 730 C C . HIS A 1 88 ? -1.800 7.479 4.372 1.00 97.25 88 HIS A C 1
ATOM 732 O O . HIS A 1 88 ? -2.279 8.004 3.370 1.00 97.25 88 HIS A O 1
ATOM 738 N N . ILE A 1 89 ? -2.493 6.663 5.161 1.00 97.25 89 ILE A N 1
ATOM 739 C CA . ILE A 1 89 ? -3.830 6.163 4.844 1.00 97.25 89 ILE A CA 1
ATOM 740 C C . ILE A 1 89 ? -4.717 6.393 6.061 1.00 97.25 89 ILE A C 1
ATOM 742 O O . ILE A 1 89 ? -4.572 5.733 7.096 1.00 97.25 89 ILE A O 1
ATOM 746 N N . ALA A 1 90 ? -5.641 7.337 5.927 1.00 96.88 90 ALA A N 1
ATOM 747 C CA . ALA A 1 90 ? -6.591 7.661 6.978 1.00 96.88 90 ALA A CA 1
ATOM 748 C C . ALA A 1 90 ? -7.552 6.485 7.261 1.00 96.88 90 ALA A C 1
ATOM 750 O O . ALA A 1 90 ? -7.737 5.613 6.403 1.00 96.88 90 ALA A O 1
ATOM 751 N N . PRO A 1 91 ? -8.178 6.447 8.447 1.00 97.12 91 PRO A N 1
ATOM 752 C CA . PRO A 1 91 ? -9.207 5.476 8.789 1.00 97.12 91 PRO A CA 1
ATOM 753 C C . PRO A 1 91 ? -10.274 5.301 7.713 1.00 97.12 91 PRO A C 1
ATOM 755 O O . PRO A 1 91 ? -10.802 6.280 7.181 1.00 97.12 91 PRO A O 1
ATOM 758 N N . THR A 1 92 ? -10.641 4.053 7.426 1.00 96.88 92 THR A N 1
ATOM 759 C CA . THR A 1 92 ? -11.667 3.666 6.439 1.00 96.88 92 THR A CA 1
ATOM 760 C C . THR A 1 92 ? -11.410 4.144 5.002 1.00 96.88 92 THR A C 1
ATOM 762 O O . THR A 1 92 ? -12.309 4.065 4.165 1.00 96.88 92 THR A O 1
ATOM 765 N N . GLN A 1 93 ? -10.199 4.617 4.681 1.00 97.81 93 GLN A N 1
ATOM 766 C CA . GLN A 1 93 ? -9.838 5.082 3.339 1.00 97.81 93 GLN A CA 1
ATOM 767 C C . GLN A 1 93 ? -9.066 4.035 2.537 1.00 97.81 93 GLN A C 1
ATOM 769 O O . GLN A 1 93 ? -8.361 3.181 3.083 1.00 97.81 93 GLN A O 1
ATOM 774 N N . THR A 1 94 ? -9.201 4.134 1.212 1.00 97.94 94 THR A N 1
ATOM 775 C CA . THR A 1 94 ? -8.409 3.373 0.241 1.00 97.94 94 THR A CA 1
ATOM 776 C C . THR A 1 94 ? -7.528 4.328 -0.538 1.00 97.94 94 THR A C 1
ATOM 778 O O . THR A 1 94 ? -8.044 5.227 -1.193 1.00 97.94 94 THR A O 1
ATOM 781 N N . GLU A 1 95 ? -6.224 4.092 -0.527 1.00 97.88 95 GLU A N 1
ATOM 782 C CA . GLU A 1 95 ? -5.258 4.926 -1.233 1.00 97.88 95 GLU A CA 1
ATOM 783 C C . GLU A 1 95 ? -4.459 4.081 -2.230 1.00 97.88 95 GLU A C 1
ATOM 785 O O . GLU A 1 95 ? -3.971 2.992 -1.907 1.00 97.88 95 GLU A O 1
ATOM 790 N N . MET A 1 96 ? -4.321 4.589 -3.456 1.00 97.62 96 MET A N 1
ATOM 791 C CA . MET A 1 96 ? -3.426 4.014 -4.462 1.00 97.62 96 MET A CA 1
ATOM 792 C C . MET A 1 96 ? -1.979 4.287 -4.076 1.00 97.62 96 MET A C 1
ATOM 794 O O . MET A 1 96 ? -1.654 5.367 -3.588 1.00 97.62 96 MET A O 1
ATOM 798 N N . PHE A 1 97 ? -1.112 3.316 -4.337 1.00 97.50 97 PHE A N 1
ATOM 799 C CA . PHE A 1 97 ? 0.278 3.367 -3.914 1.00 97.50 97 PHE A CA 1
ATOM 800 C C . PHE A 1 97 ? 1.244 3.443 -5.091 1.00 97.50 97 PHE A C 1
ATOM 802 O O . PHE A 1 97 ? 1.965 4.428 -5.240 1.00 97.50 97 PHE A O 1
ATOM 809 N N . ILE A 1 98 ? 1.242 2.420 -5.945 1.00 97.44 98 ILE A N 1
ATOM 810 C CA . ILE A 1 98 ? 2.137 2.349 -7.102 1.00 97.44 98 ILE A CA 1
ATOM 811 C C . ILE A 1 98 ? 1.434 1.804 -8.336 1.00 97.44 98 ILE A C 1
ATOM 813 O O . ILE A 1 98 ? 0.470 1.042 -8.224 1.00 97.44 98 ILE A O 1
ATOM 817 N N . GLU A 1 99 ? 1.986 2.149 -9.493 1.00 97.25 99 GLU A N 1
ATOM 818 C CA . GLU A 1 99 ? 1.769 1.471 -10.768 1.00 97.25 99 GLU A CA 1
ATOM 819 C C . GLU A 1 99 ? 3.101 0.897 -11.272 1.00 97.25 99 GLU A C 1
ATOM 821 O O . GLU A 1 99 ? 4.146 1.540 -11.147 1.00 97.25 99 GLU A O 1
ATOM 826 N N . GLY A 1 100 ? 3.072 -0.312 -11.830 1.00 95.50 100 GLY A N 1
ATOM 827 C CA . GLY A 1 100 ? 4.209 -0.965 -12.468 1.00 95.50 100 GLY A CA 1
ATOM 828 C C . GLY A 1 100 ? 4.623 -2.289 -11.824 1.00 95.50 100 GLY A C 1
ATOM 829 O O . GLY A 1 100 ? 3.841 -2.976 -11.168 1.00 95.50 100 GLY A O 1
ATOM 830 N N . GLU A 1 101 ? 5.880 -2.667 -12.042 1.00 93.06 101 GLU A N 1
ATOM 831 C CA . GLU A 1 101 ? 6.421 -3.995 -11.744 1.00 93.06 101 GLU A CA 1
ATOM 832 C C . GLU A 1 101 ? 7.550 -3.915 -10.696 1.00 93.06 101 GLU A C 1
ATOM 834 O O . GLU A 1 101 ? 8.702 -3.585 -11.018 1.00 93.06 101 GLU A O 1
ATOM 839 N N . PRO A 1 102 ? 7.253 -4.228 -9.421 1.00 92.44 102 PRO A N 1
ATOM 840 C CA . PRO A 1 102 ? 8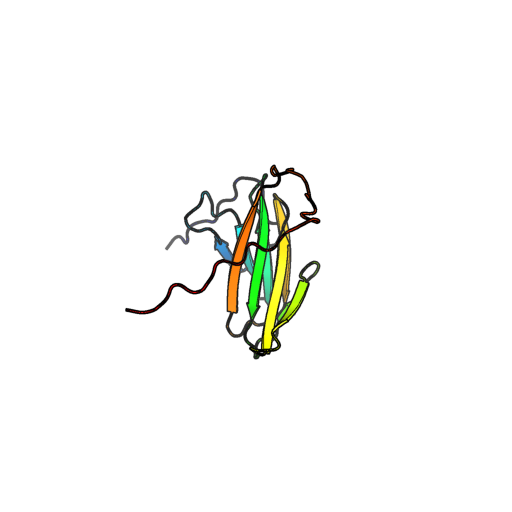.259 -4.345 -8.371 1.00 92.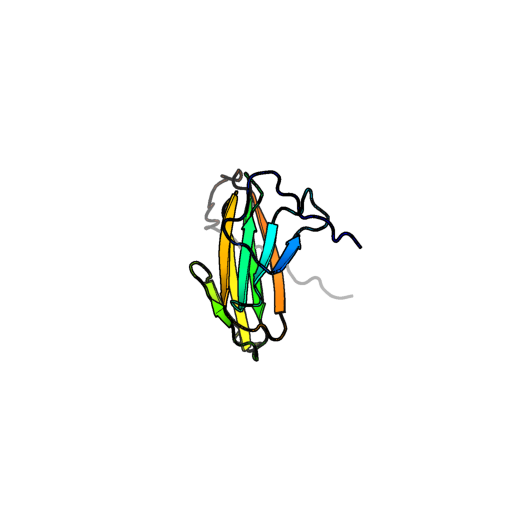44 102 PRO A CA 1
ATOM 841 C C . PRO A 1 102 ? 9.238 -5.494 -8.635 1.00 92.44 102 PRO A C 1
ATOM 843 O O . PRO A 1 102 ? 8.830 -6.649 -8.760 1.00 92.44 102 PRO A O 1
ATOM 846 N N . ASN A 1 103 ? 10.542 -5.213 -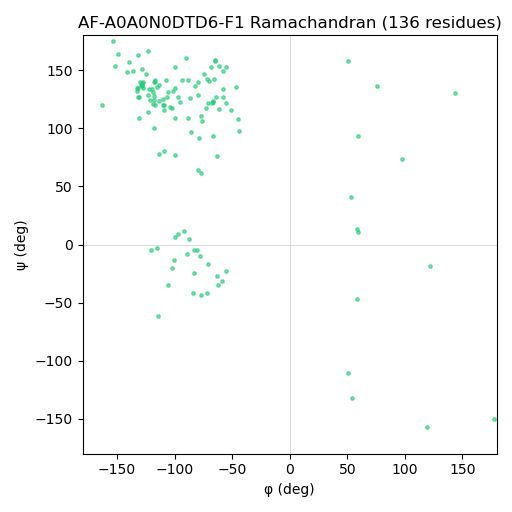8.608 1.00 90.06 103 ASN A N 1
ATOM 847 C CA . ASN A 1 103 ? 11.596 -6.225 -8.677 1.00 90.06 103 ASN A CA 1
ATOM 848 C C . ASN A 1 103 ? 12.298 -6.344 -7.316 1.00 90.06 103 ASN A C 1
ATOM 850 O O . ASN A 1 103 ? 13.359 -5.765 -7.076 1.00 90.06 103 ASN A O 1
ATOM 854 N N . GLY A 1 104 ? 11.650 -7.078 -6.407 1.00 90.94 104 GLY A N 1
ATOM 855 C CA . GLY A 1 104 ? 12.049 -7.190 -5.004 1.00 90.94 104 GLY A CA 1
ATOM 856 C C . GLY A 1 104 ? 11.683 -5.943 -4.193 1.00 90.94 104 GLY A C 1
ATOM 857 O O . GLY A 1 104 ? 11.864 -4.810 -4.633 1.00 90.94 104 GLY A O 1
ATOM 858 N N . PHE A 1 105 ? 11.144 -6.145 -2.991 1.00 94.31 105 PHE A N 1
ATOM 859 C CA . PHE A 1 105 ? 10.758 -5.044 -2.113 1.00 94.31 105 PHE A CA 1
ATOM 860 C C . PHE A 1 105 ? 10.833 -5.441 -0.640 1.00 94.31 105 PHE A C 1
ATOM 862 O O . PHE A 1 105 ? 10.674 -6.611 -0.282 1.00 94.31 105 PHE A O 1
ATOM 869 N N . LYS A 1 106 ? 11.045 -4.445 0.218 1.00 94.56 106 LYS A N 1
ATOM 870 C CA . LYS A 1 106 ? 10.878 -4.538 1.672 1.00 94.56 106 LYS A CA 1
ATOM 871 C C . LYS A 1 106 ? 9.754 -3.601 2.064 1.00 94.56 106 LYS A C 1
ATOM 873 O O . LYS A 1 106 ? 9.701 -2.484 1.568 1.00 94.56 106 LYS A O 1
ATOM 878 N N . MET A 1 107 ? 8.860 -4.052 2.931 1.00 94.38 107 MET A N 1
ATOM 879 C CA . MET A 1 107 ? 7.690 -3.285 3.342 1.00 94.38 107 MET A CA 1
ATOM 880 C C . MET A 1 107 ? 7.629 -3.222 4.859 1.00 94.38 107 MET A C 1
ATOM 882 O O . MET A 1 107 ? 7.804 -4.238 5.529 1.00 94.38 107 MET A O 1
ATOM 886 N N . VAL A 1 108 ? 7.368 -2.027 5.372 1.00 94.81 108 VAL A N 1
ATOM 887 C CA . VAL A 1 108 ? 7.145 -1.745 6.786 1.00 94.81 108 VAL A CA 1
ATOM 888 C C . VAL A 1 108 ? 5.837 -0.975 6.899 1.00 94.81 108 VAL A C 1
ATOM 890 O O . VAL A 1 108 ? 5.550 -0.104 6.080 1.00 94.81 108 VAL A O 1
ATOM 893 N N . PHE A 1 109 ? 5.039 -1.306 7.904 1.00 93.38 109 PHE A N 1
ATOM 894 C CA . PHE A 1 109 ? 3.781 -0.634 8.194 1.00 93.38 109 PHE A CA 1
ATOM 895 C C . PHE A 1 109 ? 3.733 -0.247 9.670 1.00 93.38 109 PHE A C 1
ATOM 897 O O . PHE A 1 109 ? 4.149 -1.019 10.535 1.00 93.38 109 PHE A O 1
ATOM 904 N N . THR A 1 110 ? 3.212 0.946 9.935 1.00 93.94 110 THR A N 1
ATOM 905 C CA . THR A 1 110 ? 3.055 1.519 11.274 1.00 93.94 110 THR A CA 1
ATOM 906 C C . THR A 1 110 ? 1.611 1.974 11.446 1.00 93.94 110 THR A C 1
ATOM 908 O O . THR A 1 110 ? 1.046 2.568 10.530 1.00 93.94 110 THR A O 1
ATOM 911 N N . ALA A 1 111 ? 1.023 1.698 12.609 1.00 93.44 111 ALA A N 1
ATOM 912 C CA . ALA A 1 111 ? -0.279 2.225 13.005 1.00 93.44 111 ALA A CA 1
ATOM 913 C C . ALA A 1 111 ? -0.068 3.373 14.002 1.00 93.44 111 ALA A C 1
ATOM 915 O O . ALA A 1 111 ? 0.496 3.163 15.076 1.00 93.44 111 ALA A O 1
ATOM 916 N N . GLU A 1 112 ? -0.495 4.576 13.636 1.00 93.56 112 GLU A N 1
ATOM 917 C CA . GLU A 1 112 ? -0.378 5.790 14.446 1.00 93.56 112 GLU A CA 1
ATOM 918 C C . GLU A 1 112 ? -1.742 6.125 15.054 1.00 93.56 112 GLU A C 1
ATOM 920 O O . GLU A 1 112 ? -2.715 6.334 14.330 1.00 93.56 112 GLU A O 1
ATOM 925 N N . ASP A 1 113 ? -1.838 6.127 16.386 1.00 91.56 113 ASP A N 1
ATOM 926 C CA . ASP A 1 113 ? -3.100 6.374 17.094 1.00 91.56 113 ASP A CA 1
ATOM 927 C C . ASP A 1 113 ? -3.520 7.840 16.960 1.00 91.56 113 ASP A C 1
ATOM 929 O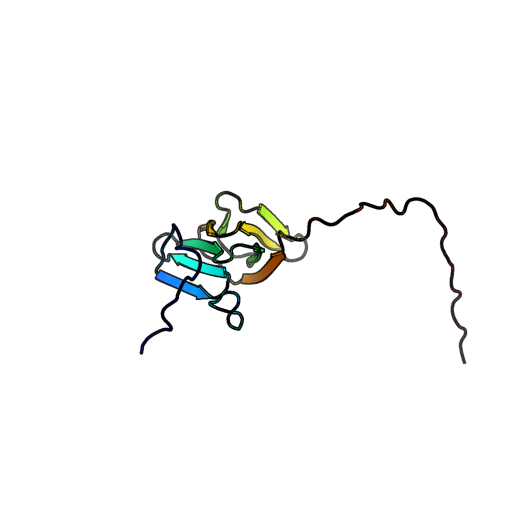 O . ASP A 1 113 ? -2.796 8.743 17.387 1.00 91.56 113 ASP A O 1
ATOM 933 N N . MET A 1 114 ? -4.711 8.077 16.409 1.00 81.88 114 MET A N 1
ATOM 934 C CA . MET A 1 114 ? -5.245 9.428 16.223 1.00 81.88 114 MET A CA 1
ATOM 935 C C . MET A 1 114 ? -5.647 10.112 17.534 1.00 81.88 114 MET A C 1
ATOM 937 O O . MET A 1 114 ? -5.813 11.327 17.562 1.00 81.88 114 MET A O 1
ATOM 941 N N . SER A 1 115 ? -5.808 9.355 18.618 1.00 74.19 115 SER A N 1
ATOM 942 C CA . SER A 1 115 ? -6.175 9.871 19.942 1.00 74.19 115 SER A CA 1
ATOM 943 C C . SER A 1 115 ? -4.985 10.498 20.668 1.00 74.19 115 SER A C 1
ATOM 945 O O . SER A 1 115 ? -5.165 11.133 21.707 1.00 74.19 115 SER A O 1
ATOM 947 N N . THR A 1 116 ? -3.768 10.334 20.139 1.00 57.38 116 THR A N 1
ATOM 948 C CA . THR A 1 116 ? -2.571 10.979 20.685 1.00 57.38 116 THR A CA 1
ATOM 949 C C . THR A 1 116 ? -2.506 12.437 20.224 1.00 57.38 116 THR A C 1
ATOM 951 O O .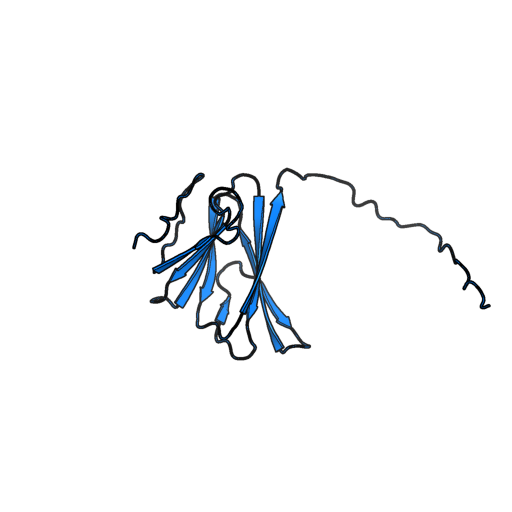 THR A 1 116 ? -1.581 12.850 19.532 1.00 57.38 116 THR A O 1
ATOM 954 N N . GLU A 1 117 ? -3.476 13.253 20.636 1.00 55.19 117 GLU A N 1
ATOM 955 C CA . GLU A 1 117 ? -3.209 14.676 20.837 1.00 55.19 117 GLU A CA 1
ATOM 956 C C . GLU A 1 117 ? -2.493 14.829 22.185 1.00 55.19 117 GLU A C 1
ATOM 958 O O . GLU A 1 117 ? -3.100 14.932 23.248 1.00 55.19 117 GLU A O 1
ATOM 963 N N . GLY A 1 118 ? -1.165 14.803 22.147 1.00 50.56 118 GLY A N 1
ATOM 964 C CA . GLY A 1 118 ? -0.311 15.155 23.275 1.00 50.56 118 GLY A CA 1
ATOM 965 C C . GLY A 1 118 ? 1.087 15.401 22.730 1.00 50.56 118 GLY A C 1
ATOM 966 O O . GLY A 1 118 ? 1.658 14.531 22.089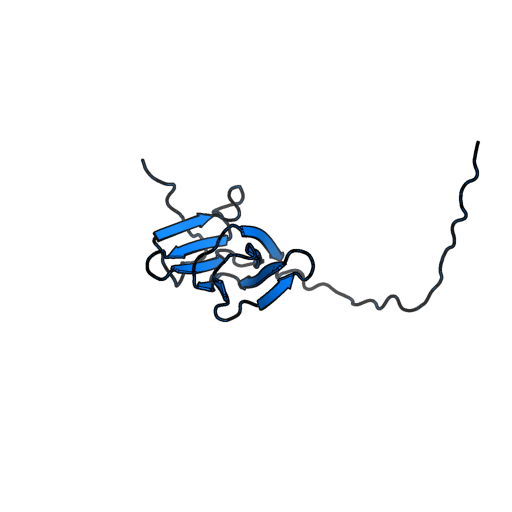 1.00 50.56 118 GLY A O 1
ATOM 967 N N . GLY A 1 119 ? 1.700 16.563 22.858 1.00 43.97 119 GLY A N 1
ATOM 968 C CA . GLY A 1 119 ? 1.558 17.613 23.853 1.00 43.97 119 GLY A CA 1
ATOM 969 C C . GLY A 1 119 ? 2.983 18.133 24.029 1.00 43.97 119 GLY A C 1
ATOM 970 O O . GLY A 1 119 ? 3.909 17.334 24.134 1.00 43.97 119 GLY A O 1
ATOM 971 N N . ASP A 1 120 ? 3.166 19.449 23.968 1.00 40.72 120 ASP A N 1
ATOM 972 C CA . ASP A 1 120 ? 4.434 20.124 24.245 1.00 40.72 120 ASP A CA 1
ATOM 973 C C . ASP A 1 120 ? 5.636 19.718 23.365 1.00 40.72 120 ASP A C 1
ATOM 975 O O . ASP A 1 120 ? 6.483 18.901 23.731 1.00 40.72 120 ASP A O 1
ATOM 979 N N . ALA A 1 121 ? 5.840 20.466 22.276 1.00 44.00 121 ALA A N 1
ATOM 980 C CA . ALA A 1 121 ? 7.198 20.823 21.882 1.00 44.00 121 ALA A CA 1
ATOM 981 C C . ALA A 1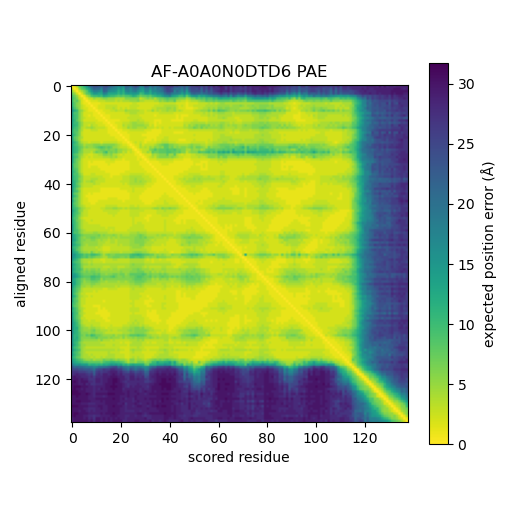 121 ? 7.806 21.689 23.002 1.00 44.00 121 ALA A C 1
ATOM 983 O O . ALA A 1 121 ? 7.890 22.911 22.897 1.00 44.00 121 ALA A O 1
ATOM 984 N N . ARG A 1 122 ? 8.212 21.063 24.113 1.00 43.41 122 ARG A N 1
ATOM 985 C CA . ARG A 1 122 ? 9.236 21.640 24.977 1.00 43.41 122 ARG A CA 1
ATOM 986 C C . ARG A 1 122 ? 10.509 21.621 24.159 1.00 43.41 122 ARG A C 1
ATOM 988 O O . ARG A 1 122 ? 11.222 20.623 24.100 1.00 43.41 122 ARG A O 1
ATOM 995 N N . GLU A 1 123 ? 10.740 22.740 23.494 1.00 42.22 123 GLU A N 1
ATOM 996 C CA . GLU A 1 123 ? 12.068 23.217 23.176 1.00 42.22 123 GLU A CA 1
ATOM 997 C C . GLU A 1 123 ? 12.914 23.040 24.447 1.00 42.22 123 GLU A C 1
ATOM 999 O O . GLU A 1 123 ? 12.819 23.814 25.395 1.00 42.22 123 GLU A O 1
ATOM 1004 N N . LEU A 1 124 ? 13.683 21.952 24.523 1.00 46.53 124 LEU A N 1
ATOM 1005 C CA . LEU A 1 124 ? 14.788 21.840 25.468 1.00 46.53 124 LEU A CA 1
ATOM 1006 C C . LEU A 1 124 ? 15.937 22.677 24.894 1.00 46.53 124 LEU A C 1
ATOM 1008 O O . LEU A 1 124 ? 16.987 22.156 24.523 1.00 46.53 124 LEU A O 1
ATOM 1012 N N . SER A 1 125 ? 15.692 23.978 24.746 1.00 51.78 125 SER A N 1
ATOM 1013 C CA . SER A 1 125 ? 16.737 24.984 24.742 1.00 51.78 125 SER A CA 1
ATOM 1014 C C . SER A 1 125 ? 17.065 25.292 26.210 1.00 51.78 125 SER A C 1
ATOM 1016 O O . SER A 1 125 ? 16.176 25.401 27.049 1.00 51.78 125 SER A O 1
ATOM 1018 N N . ASP A 1 126 ? 18.366 25.388 26.494 1.00 41.56 126 ASP A N 1
ATOM 1019 C CA . ASP A 1 126 ? 19.001 25.746 27.776 1.00 41.56 126 ASP A CA 1
ATOM 1020 C C . ASP A 1 126 ? 19.496 24.603 28.710 1.00 41.56 126 ASP A C 1
ATOM 1022 O O . ASP A 1 126 ? 18.916 24.309 29.747 1.00 41.56 126 ASP A O 1
ATOM 1026 N N . HIS A 1 127 ? 20.617 23.984 28.288 1.00 40.59 127 HIS A N 1
ATOM 1027 C CA . HIS A 1 127 ? 21.880 23.684 29.023 1.00 40.59 127 HIS A CA 1
ATOM 1028 C C . HIS A 1 127 ? 21.912 22.985 30.420 1.00 40.59 127 HIS A C 1
ATOM 1030 O O . HIS A 1 127 ? 20.977 23.104 31.199 1.00 40.59 127 HIS A O 1
ATOM 1036 N N . PRO A 1 128 ? 23.040 22.331 30.840 1.00 43.50 128 PRO A N 1
ATOM 1037 C CA . PRO A 1 128 ? 24.343 22.139 30.177 1.00 43.50 128 PRO A CA 1
ATOM 1038 C C . PRO A 1 128 ? 24.787 20.663 29.990 1.00 43.50 128 PRO A C 1
ATOM 1040 O O . PRO A 1 128 ? 24.267 19.734 30.606 1.00 43.50 128 PRO A O 1
ATOM 1043 N N . LEU A 1 129 ? 25.821 20.468 29.155 1.00 50.78 129 LEU A N 1
ATOM 1044 C CA . LEU A 1 129 ? 26.592 19.222 29.027 1.00 50.78 129 LEU A CA 1
ATOM 1045 C C . LEU A 1 129 ? 27.075 18.734 30.404 1.00 50.78 129 LEU A C 1
ATOM 1047 O O . LEU A 1 129 ? 27.950 19.353 31.011 1.00 50.78 129 LEU A O 1
ATOM 1051 N N . ALA A 1 130 ? 26.599 17.573 30.847 1.00 38.12 130 ALA A N 1
ATOM 1052 C CA . ALA A 1 130 ? 27.295 16.797 31.862 1.00 38.12 130 ALA A CA 1
ATOM 1053 C C . ALA A 1 130 ? 28.345 15.915 31.170 1.00 38.12 130 ALA A C 1
ATOM 1055 O O . ALA A 1 130 ? 28.050 14.840 30.653 1.00 38.12 130 ALA A O 1
ATOM 1056 N N . THR A 1 131 ? 29.587 16.399 31.153 1.00 50.94 131 THR A N 1
ATOM 1057 C CA . THR A 1 131 ? 30.776 15.565 30.951 1.00 50.94 131 THR A CA 1
ATOM 1058 C C . THR A 1 131 ? 30.784 14.457 32.002 1.00 50.94 131 THR A C 1
ATOM 1060 O O . THR A 1 131 ? 30.843 14.741 33.197 1.00 50.94 131 THR A O 1
ATOM 1063 N N . VAL A 1 132 ? 30.790 13.200 31.565 1.00 44.41 132 VAL A N 1
ATOM 1064 C CA . VAL A 1 132 ? 31.227 12.067 32.388 1.00 44.41 132 VAL A CA 1
ATOM 1065 C C . VAL A 1 132 ? 32.554 11.559 31.837 1.00 44.41 132 VAL A C 1
ATOM 1067 O O . VAL A 1 132 ? 32.682 11.233 30.658 1.00 44.41 132 VAL A O 1
ATOM 1070 N N . ALA A 1 133 ? 33.565 11.601 32.703 1.00 45.28 133 ALA A N 1
ATOM 1071 C CA . ALA A 1 133 ? 34.953 11.254 32.433 1.00 45.28 133 ALA A CA 1
ATOM 1072 C C . ALA A 1 133 ? 35.124 9.777 32.014 1.00 45.28 133 ALA A C 1
ATOM 1074 O O . ALA A 1 133 ? 34.336 8.929 32.438 1.00 45.28 133 ALA A O 1
ATOM 1075 N N . PRO A 1 134 ? 36.169 9.434 31.235 1.00 43.81 134 PRO A N 1
ATOM 1076 C CA . PRO A 1 134 ? 36.489 8.043 30.944 1.00 43.81 134 PRO A CA 1
ATOM 1077 C C . PRO A 1 134 ? 36.948 7.334 32.223 1.00 43.81 134 PRO A C 1
ATOM 1079 O O . PRO A 1 134 ? 37.903 7.756 32.878 1.00 43.81 134 PRO A O 1
ATOM 1082 N N . ILE A 1 135 ? 36.260 6.248 32.570 1.00 50.97 135 ILE A N 1
ATOM 1083 C CA . ILE A 1 135 ? 36.667 5.341 33.644 1.00 50.97 135 ILE A CA 1
ATOM 1084 C C . ILE A 1 135 ? 37.968 4.659 33.219 1.00 50.97 135 ILE A C 1
ATOM 1086 O O . ILE A 1 135 ? 38.061 4.073 32.138 1.00 50.97 135 ILE A O 1
ATOM 1090 N N . GLY A 1 136 ? 38.989 4.828 34.056 1.00 50.28 136 GLY A N 1
ATOM 1091 C CA . GLY A 1 136 ? 40.326 4.296 33.861 1.00 50.28 136 GLY A CA 1
ATOM 1092 C C . GLY A 1 136 ? 40.377 2.770 33.878 1.00 50.28 136 GLY A C 1
ATOM 1093 O O . GLY A 1 136 ? 39.503 2.095 34.413 1.00 50.28 136 GLY A O 1
ATOM 1094 N N . ARG A 1 137 ? 41.447 2.278 33.256 1.00 43.31 137 ARG A N 1
ATOM 1095 C CA . ARG A 1 137 ? 41.897 0.888 33.205 1.00 43.31 137 ARG A CA 1
ATOM 1096 C C . ARG A 1 137 ? 42.096 0.278 34.593 1.00 43.31 137 ARG A C 1
ATOM 1098 O O . ARG A 1 137 ? 42.587 0.961 35.489 1.00 43.31 137 ARG A O 1
ATOM 1105 N N . GLU A 1 138 ? 41.934 -1.036 34.638 1.00 49.44 138 GLU A N 1
ATOM 1106 C CA . GLU A 1 138 ? 42.817 -1.960 35.359 1.00 49.44 138 GLU A CA 1
ATOM 1107 C C . GLU A 1 138 ? 43.240 -3.079 34.400 1.00 49.44 138 GLU A C 1
ATOM 1109 O O . GLU A 1 138 ? 42.406 -3.480 33.553 1.00 49.44 138 GLU A O 1
#

Solvent-accessible surface area (backbone atoms only — not comparable to full-atom values): 8277 Å² total; per-residue (Å²): 133,83,71,83,75,87,60,72,87,66,55,72,63,88,71,86,47,86,43,76,42,58,70,37,74,91,42,87,76,8,55,35,35,42,30,33,24,77,91,74,29,31,36,32,38,27,25,44,34,86,58,32,38,37,38,42,38,36,41,31,32,66,82,34,52,66,44,73,26,90,80,31,46,72,51,71,39,87,89,76,54,24,40,36,37,39,38,77,33,50,46,54,34,60,45,57,41,36,38,51,50,78,45,57,72,49,78,50,77,45,78,43,63,66,83,67,82,74,78,78,90,71,73,85,74,82,86,79,88,79,86,77,80,85,82,75,88,132